Protein AF-A0A1V5TDX6-F1 (afdb_monomer)

pLDDT: mean 86.53, std 12.85, range [50.66, 96.75]

Radius of gyration: 14.36 Å; Cα contacts (8 Å, |Δi|>4): 123; chains: 1; bounding box: 36×29×37 Å

Structure (mmCIF, N/CA/C/O backbone):
data_AF-A0A1V5TDX6-F1
#
_entry.id   AF-A0A1V5TDX6-F1
#
loop_
_atom_site.group_PDB
_atom_site.id
_atom_site.type_symbol
_atom_site.label_atom_id
_atom_site.label_alt_id
_atom_site.label_comp_id
_atom_site.label_asym_id
_atom_site.label_entity_id
_atom_site.label_seq_id
_atom_site.pdbx_PDB_ins_code
_atom_site.Cartn_x
_atom_site.Cartn_y
_atom_site.Cartn_z
_atom_site.occupancy
_atom_site.B_iso_or_equiv
_atom_site.auth_seq_id
_atom_site.auth_comp_id
_atom_site.auth_asym_id
_atom_site.auth_atom_id
_atom_site.pdbx_PDB_model_num
ATOM 1 N N . MET A 1 1 ? -9.443 4.470 -2.949 1.00 51.62 1 MET A N 1
ATOM 2 C CA . MET A 1 1 ? -9.662 4.114 -1.530 1.00 51.62 1 MET A CA 1
ATOM 3 C C . MET A 1 1 ? -10.777 3.088 -1.496 1.00 51.62 1 MET A C 1
ATOM 5 O O . MET A 1 1 ? -11.856 3.402 -1.978 1.00 51.62 1 MET A O 1
ATOM 9 N N . ILE A 1 2 ? -10.508 1.864 -1.039 1.00 51.69 2 ILE A N 1
ATOM 10 C CA . ILE A 1 2 ? -11.527 0.805 -0.970 1.00 51.69 2 ILE A CA 1
ATOM 11 C C . ILE A 1 2 ? -12.079 0.805 0.459 1.00 51.69 2 ILE A C 1
ATOM 13 O O . ILE A 1 2 ? -11.325 0.620 1.416 1.00 51.69 2 ILE A O 1
ATOM 17 N N . SER A 1 3 ? -13.376 1.086 0.600 1.00 50.66 3 SER A N 1
ATOM 18 C CA . SER A 1 3 ? -14.086 1.087 1.883 1.00 50.66 3 SER A CA 1
ATOM 19 C C . SER A 1 3 ? -14.869 -0.215 2.024 1.00 50.66 3 SER A C 1
ATOM 21 O O . SER A 1 3 ? -15.585 -0.608 1.102 1.00 50.66 3 SER A O 1
ATOM 23 N N . VAL A 1 4 ? -14.718 -0.887 3.164 1.00 55.16 4 VAL A N 1
ATOM 24 C CA . VAL A 1 4 ? -15.421 -2.137 3.481 1.00 55.16 4 VAL A CA 1
ATOM 25 C C . VAL A 1 4 ? -16.492 -1.841 4.528 1.00 55.16 4 VAL A C 1
ATOM 27 O O . VAL A 1 4 ? -16.319 -0.968 5.376 1.00 55.16 4 VAL A O 1
ATOM 30 N N . LYS A 1 5 ? -17.630 -2.540 4.436 1.00 54.50 5 LYS A N 1
ATOM 31 C CA . LYS A 1 5 ? -18.825 -2.305 5.266 1.00 54.50 5 LYS A CA 1
ATOM 32 C C . LYS A 1 5 ? -18.597 -2.528 6.767 1.00 54.50 5 LYS A C 1
ATOM 34 O O . LYS A 1 5 ? -19.291 -1.899 7.564 1.00 54.50 5 LYS A O 1
ATOM 39 N N . ASP A 1 6 ? -17.633 -3.364 7.142 1.00 61.41 6 ASP A N 1
ATOM 40 C CA . ASP A 1 6 ? -17.363 -3.703 8.538 1.00 61.41 6 ASP A CA 1
ATOM 41 C C . ASP A 1 6 ? -16.381 -2.705 9.152 1.00 61.41 6 ASP A C 1
ATOM 43 O O . ASP A 1 6 ? -15.157 -2.790 9.002 1.00 61.41 6 ASP A O 1
ATOM 47 N N . LYS A 1 7 ? -16.953 -1.715 9.837 1.00 64.75 7 LYS A N 1
ATOM 48 C CA . LYS A 1 7 ? -16.195 -0.793 10.678 1.00 64.75 7 LYS A CA 1
ATOM 49 C C . LYS A 1 7 ? -15.748 -1.540 11.928 1.00 64.75 7 LYS A C 1
ATOM 51 O O . LYS A 1 7 ? -16.576 -2.130 12.614 1.00 64.75 7 LYS A O 1
ATOM 56 N N . LEU A 1 8 ? -14.456 -1.472 12.233 1.00 71.56 8 LEU A N 1
ATOM 57 C CA . LEU A 1 8 ? -13.911 -1.896 13.519 1.00 71.56 8 LEU A CA 1
ATOM 58 C C . LEU A 1 8 ? -13.990 -0.695 14.476 1.00 71.56 8 LEU A C 1
ATOM 60 O O . LEU A 1 8 ? -13.172 0.221 14.334 1.00 71.56 8 LEU A O 1
ATOM 64 N N . PRO A 1 9 ? -14.988 -0.627 15.381 1.00 67.00 9 PRO A N 1
ATOM 65 C CA . PRO A 1 9 ? -15.064 0.460 16.350 1.00 67.00 9 PRO A CA 1
ATOM 66 C C . PRO A 1 9 ? -13.778 0.490 17.186 1.00 67.00 9 PRO A C 1
ATOM 68 O O . PRO A 1 9 ? -13.217 -0.554 17.510 1.00 67.00 9 PRO A O 1
ATOM 71 N N . ASP A 1 10 ? -13.285 1.698 17.456 1.00 77.69 10 ASP A N 1
ATOM 72 C CA . ASP A 1 10 ? -12.069 1.990 18.235 1.00 77.69 10 ASP A CA 1
ATOM 73 C C . ASP A 1 10 ? -10.726 1.565 17.610 1.00 77.69 10 ASP A C 1
ATOM 75 O O . ASP A 1 10 ? -9.665 1.806 18.190 1.00 77.69 10 ASP A O 1
ATOM 79 N N . TYR A 1 11 ? -10.726 1.005 16.395 1.00 83.94 11 TYR A N 1
ATOM 80 C CA . TYR A 1 11 ? -9.488 0.735 15.667 1.00 83.94 11 TYR A CA 1
ATOM 81 C C . TYR A 1 11 ? -8.993 1.963 14.889 1.00 83.94 11 TYR A C 1
ATOM 83 O O . TYR A 1 11 ? -9.694 2.516 14.037 1.00 83.94 11 TYR A O 1
ATOM 91 N N . HIS A 1 12 ? -7.725 2.320 15.101 1.00 82.81 12 HIS A N 1
ATOM 92 C CA . HIS A 1 12 ? -7.015 3.339 14.334 1.00 82.81 12 HIS A CA 1
ATOM 93 C C . HIS A 1 12 ? -5.770 2.742 13.677 1.00 82.81 12 HIS A C 1
ATOM 9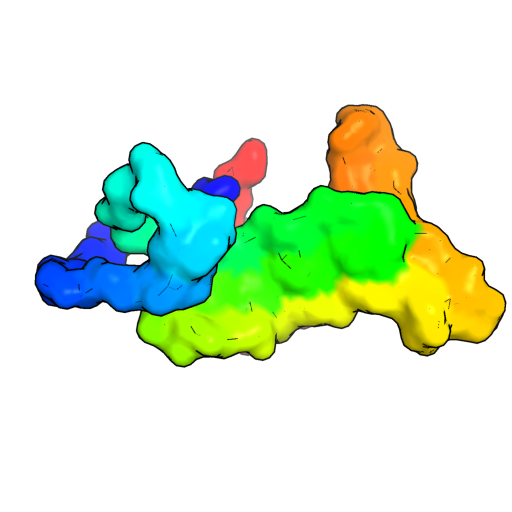5 O O . HIS A 1 12 ? -4.891 2.211 14.357 1.00 82.81 12 HIS A O 1
ATOM 101 N N . SER A 1 13 ? -5.677 2.845 12.349 1.00 89.12 13 SER A N 1
ATOM 102 C CA . SER A 1 13 ? -4.488 2.390 11.630 1.00 89.12 13 SER A CA 1
ATOM 103 C C . SER A 1 13 ? -3.315 3.332 11.892 1.00 89.12 13 SER A C 1
ATOM 105 O O . SER A 1 13 ? -3.376 4.520 11.572 1.00 89.12 13 SER A O 1
ATOM 107 N N . LYS A 1 14 ? -2.217 2.781 12.419 1.00 92.19 14 LYS A N 1
ATOM 108 C CA . LYS A 1 14 ? -0.958 3.512 12.596 1.00 92.19 14 LYS A CA 1
ATOM 109 C C . LYS A 1 14 ? -0.418 3.999 11.249 1.00 92.19 14 LYS A C 1
ATOM 111 O O . LYS A 1 14 ? -0.085 5.173 11.123 1.00 92.19 14 LYS A O 1
ATOM 116 N N . LEU A 1 15 ? -0.403 3.120 10.240 1.00 93.56 15 LEU A N 1
ATOM 117 C CA . LEU A 1 15 ? 0.073 3.464 8.896 1.00 93.56 15 LEU A CA 1
ATOM 118 C C . LEU A 1 15 ? -0.746 4.593 8.268 1.00 93.56 15 LEU A C 1
ATOM 120 O O . LEU A 1 15 ? -0.177 5.454 7.600 1.00 93.56 15 LEU A O 1
ATOM 124 N N . PHE A 1 16 ? -2.066 4.613 8.479 1.00 93.69 16 PHE A N 1
ATOM 125 C CA . PHE A 1 16 ? -2.900 5.705 7.981 1.00 93.69 16 PHE A CA 1
ATOM 126 C C . PHE A 1 16 ? -2.516 7.039 8.625 1.00 93.69 16 PHE A C 1
ATOM 128 O O . PHE A 1 16 ? -2.305 8.012 7.905 1.00 93.69 16 PHE A O 1
ATOM 135 N N . SER A 1 17 ? -2.386 7.079 9.955 1.00 93.25 17 SER A N 1
ATOM 136 C CA . SER A 1 17 ? -2.023 8.298 10.691 1.00 93.25 17 SER A CA 1
ATOM 137 C C . SER A 1 17 ? -0.639 8.828 10.310 1.00 93.25 17 SER A C 1
ATOM 139 O O . SER A 1 17 ? -0.439 10.036 10.263 1.00 93.25 17 SER A O 1
ATOM 141 N N . GLU A 1 18 ? 0.309 7.942 9.998 1.00 94.00 18 GLU A N 1
ATOM 142 C CA . GLU A 1 18 ? 1.643 8.327 9.518 1.00 94.00 18 GLU A CA 1
ATOM 143 C C . GLU A 1 18 ? 1.603 8.961 8.119 1.00 94.00 18 GLU A C 1
ATOM 145 O O . GLU A 1 18 ? 2.317 9.927 7.862 1.00 94.00 18 GLU A O 1
ATOM 150 N N . HIS A 1 19 ? 0.760 8.446 7.217 1.00 92.88 19 HIS A N 1
ATOM 151 C CA . HIS A 1 19 ? 0.652 8.963 5.847 1.00 92.88 19 HIS A CA 1
ATOM 152 C C . HIS A 1 19 ? -0.267 10.187 5.731 1.00 92.88 19 HIS A C 1
ATOM 154 O O . HIS A 1 19 ? -0.086 11.005 4.829 1.00 92.88 19 HIS A O 1
ATOM 160 N N . PHE A 1 20 ? -1.261 10.317 6.614 1.00 93.06 20 PHE A N 1
ATOM 161 C CA . PHE A 1 20 ? -2.251 11.395 6.591 1.00 93.06 20 PHE A CA 1
ATOM 162 C C . PHE A 1 20 ? -2.535 11.935 8.003 1.00 93.06 20 PHE A C 1
ATOM 164 O O . PHE A 1 20 ? -3.648 11.760 8.505 1.00 93.06 20 PHE A O 1
ATOM 171 N N . PRO A 1 21 ? -1.574 12.629 8.639 1.00 93.25 21 PRO A N 1
ATOM 172 C CA . PRO A 1 21 ? -1.720 13.108 10.018 1.00 93.25 21 PRO A CA 1
ATOM 173 C C . PRO A 1 21 ? -2.917 14.053 10.206 1.00 93.25 21 PRO A C 1
ATOM 175 O O . PRO A 1 21 ? -3.562 14.043 11.249 1.00 93.25 21 PRO A O 1
ATOM 178 N N . GLU A 1 22 ? -3.270 14.805 9.162 1.00 94.31 22 GLU A N 1
ATOM 179 C CA . GLU A 1 22 ? -4.367 15.779 9.182 1.00 94.31 22 GLU A CA 1
ATOM 180 C C . GLU A 1 22 ? -5.739 15.180 8.821 1.00 94.31 22 GLU A C 1
ATOM 182 O O . GLU A 1 22 ? -6.752 15.884 8.822 1.00 94.31 22 GLU A O 1
ATOM 187 N N . ARG A 1 23 ? -5.816 13.888 8.463 1.00 92.25 23 ARG A N 1
ATOM 188 C CA . ARG A 1 23 ? -7.081 13.239 8.081 1.00 92.25 23 ARG A CA 1
ATOM 189 C C . ARG A 1 23 ? -7.590 12.340 9.195 1.00 92.25 23 ARG A C 1
ATOM 191 O O . ARG A 1 23 ? -6.876 11.503 9.735 1.00 92.25 23 ARG A O 1
ATOM 198 N N . LYS A 1 24 ? -8.894 12.423 9.460 1.00 88.69 24 LYS A N 1
ATOM 199 C CA . LYS A 1 24 ? -9.576 11.447 10.309 1.00 88.69 24 LYS A CA 1
ATOM 200 C C . LYS A 1 24 ? -9.715 10.123 9.558 1.00 88.69 24 LYS A C 1
ATOM 202 O O . LYS A 1 24 ? -10.346 10.088 8.505 1.00 88.69 24 LYS A O 1
ATOM 207 N N . TYR A 1 25 ? -9.167 9.056 10.130 1.00 88.69 25 TYR A N 1
ATOM 208 C CA . TYR A 1 25 ? -9.339 7.691 9.635 1.00 88.69 25 TYR A CA 1
ATOM 209 C C . TYR A 1 25 ? -10.821 7.286 9.653 1.00 88.69 25 TYR A C 1
ATOM 211 O O . TYR A 1 25 ? -11.511 7.478 10.658 1.00 88.69 25 TYR A O 1
ATOM 219 N N . GLN A 1 26 ? -11.313 6.745 8.541 1.00 89.00 26 GLN A N 1
ATOM 220 C CA . GLN A 1 26 ? -12.710 6.360 8.317 1.00 89.00 26 GLN A CA 1
ATOM 221 C C . GLN A 1 26 ? -12.877 4.845 8.134 1.00 89.00 26 GLN A C 1
ATOM 223 O O . GLN A 1 26 ? -13.831 4.401 7.492 1.00 89.00 26 GLN A O 1
ATOM 228 N N . SER A 1 27 ? -11.968 4.053 8.713 1.00 87.31 27 SER A N 1
ATOM 229 C CA . SER A 1 27 ? -11.927 2.595 8.543 1.00 87.31 27 SER A CA 1
ATOM 230 C C . SER A 1 27 ? -11.647 2.178 7.093 1.00 87.31 27 SER A C 1
ATOM 232 O O . SER A 1 27 ? -12.165 1.177 6.603 1.00 87.31 27 SER A O 1
ATOM 234 N N . GLU A 1 28 ? -10.826 2.950 6.377 1.00 89.44 28 GLU A N 1
ATOM 235 C CA . GLU A 1 28 ? -10.259 2.519 5.106 1.00 89.44 28 GLU A CA 1
ATOM 236 C C . GLU A 1 28 ? -9.478 1.224 5.305 1.00 89.44 28 GLU A C 1
ATOM 238 O O . GLU A 1 28 ? -8.545 1.177 6.098 1.00 89.44 28 GLU A O 1
ATOM 243 N N . LYS A 1 29 ? -9.807 0.172 4.557 1.00 90.12 29 LYS A N 1
ATOM 244 C CA . LYS 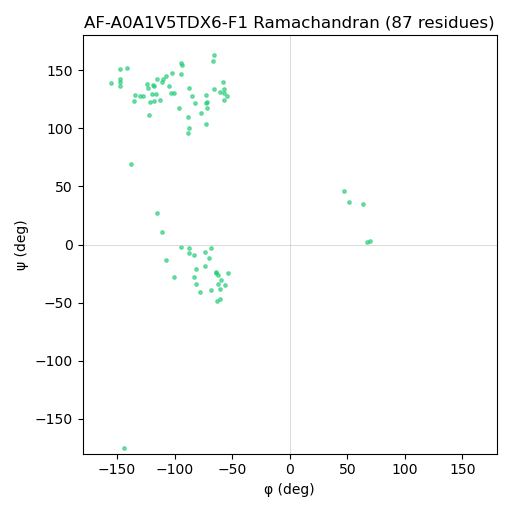A 1 29 ? -9.083 -1.089 4.716 1.00 90.12 29 LYS A CA 1
ATOM 245 C C . LYS A 1 29 ? -7.756 -1.107 3.966 1.00 90.12 29 LYS A C 1
ATOM 247 O O . LYS A 1 29 ? -6.787 -1.693 4.439 1.00 90.12 29 LYS A O 1
ATOM 252 N N . TYR A 1 30 ? -7.702 -0.449 2.811 1.00 91.94 30 TYR A N 1
ATOM 253 C CA . TYR A 1 30 ? -6.528 -0.459 1.945 1.00 91.94 30 TYR A CA 1
ATOM 254 C C . TYR A 1 30 ? -6.021 0.946 1.646 1.00 91.94 30 TYR A C 1
ATOM 256 O O . TYR A 1 30 ? -6.800 1.850 1.325 1.00 91.94 30 TYR A O 1
ATOM 264 N N . LEU A 1 31 ? -4.698 1.090 1.671 1.00 93.50 31 LEU A N 1
ATOM 265 C CA . LEU A 1 31 ? -3.977 2.279 1.227 1.00 93.50 31 LEU A CA 1
ATOM 266 C C . LEU A 1 31 ? -3.092 1.925 0.038 1.00 93.50 31 LEU A C 1
ATOM 268 O O . LEU A 1 31 ? -2.305 0.987 0.120 1.00 93.50 31 LEU A O 1
ATOM 272 N N . ILE A 1 32 ? -3.201 2.709 -1.033 1.00 93.88 32 ILE A N 1
ATOM 273 C CA . ILE A 1 32 ? -2.282 2.671 -2.169 1.00 93.88 32 ILE A CA 1
ATOM 274 C C . ILE A 1 32 ? -1.513 3.990 -2.192 1.00 93.88 32 ILE A C 1
ATOM 276 O O . ILE A 1 32 ? -2.131 5.055 -2.242 1.00 93.88 32 ILE A O 1
ATOM 280 N N . THR A 1 33 ? -0.186 3.918 -2.176 1.00 94.56 33 THR A N 1
ATOM 281 C CA . THR A 1 33 ? 0.704 5.046 -2.475 1.00 94.56 33 THR A CA 1
ATOM 282 C C . THR A 1 33 ? 1.404 4.778 -3.801 1.00 94.56 33 THR A C 1
ATOM 284 O O . THR A 1 33 ? 1.758 3.638 -4.100 1.00 94.56 33 THR A O 1
ATOM 287 N N . ALA A 1 34 ? 1.557 5.808 -4.634 1.00 94.69 34 ALA A N 1
ATOM 288 C CA . ALA A 1 34 ? 2.127 5.658 -5.968 1.00 94.69 34 ALA A CA 1
ATOM 289 C C . ALA A 1 34 ? 2.919 6.901 -6.387 1.00 94.69 34 ALA A C 1
ATOM 291 O O . ALA A 1 34 ? 2.466 8.032 -6.212 1.00 94.69 34 ALA A O 1
ATOM 292 N N . ASN A 1 35 ? 4.089 6.671 -6.974 1.00 95.12 35 ASN A N 1
ATOM 293 C CA . ASN A 1 35 ? 4.885 7.652 -7.703 1.00 95.12 35 ASN A CA 1
ATOM 294 C C . ASN A 1 35 ? 5.568 6.960 -8.900 1.00 95.12 35 ASN A C 1
ATOM 296 O O . ASN A 1 35 ? 5.321 5.788 -9.176 1.00 95.12 35 ASN A O 1
ATOM 300 N N . SER A 1 36 ? 6.429 7.669 -9.630 1.00 95.31 36 SER A N 1
ATOM 301 C CA . SER A 1 36 ? 7.106 7.110 -10.809 1.00 95.31 36 SER A CA 1
ATOM 302 C C . SER A 1 36 ? 8.052 5.943 -10.501 1.00 95.31 36 SER A C 1
ATOM 304 O O . SER A 1 36 ? 8.316 5.133 -11.387 1.00 95.31 36 SER A O 1
ATOM 306 N N . ASN A 1 37 ? 8.563 5.841 -9.275 1.00 96.75 37 ASN A N 1
ATOM 307 C CA . ASN A 1 37 ? 9.539 4.834 -8.866 1.00 96.75 37 ASN A CA 1
ATOM 308 C C . ASN A 1 37 ? 8.915 3.659 -8.107 1.00 96.75 37 ASN A C 1
ATOM 310 O O . ASN A 1 37 ? 9.468 2.561 -8.144 1.00 96.75 37 ASN A O 1
ATOM 314 N N . GLU A 1 38 ? 7.802 3.865 -7.403 1.00 96.50 38 GLU A N 1
ATOM 315 C CA . GLU A 1 38 ? 7.189 2.819 -6.589 1.00 96.50 38 GLU A CA 1
ATOM 316 C C . GLU A 1 38 ? 5.665 2.908 -6.503 1.00 96.50 38 GLU A C 1
ATOM 318 O O . GLU A 1 38 ? 5.067 3.984 -6.545 1.00 96.50 38 GLU A O 1
ATOM 323 N N . VAL A 1 39 ? 5.056 1.736 -6.318 1.00 96.69 39 VAL A N 1
ATOM 324 C CA . VAL A 1 39 ? 3.660 1.579 -5.899 1.00 96.69 39 VAL A CA 1
ATOM 325 C C . VAL A 1 39 ? 3.647 0.660 -4.687 1.00 96.69 39 VAL A C 1
ATOM 327 O O . VAL A 1 39 ? 4.214 -0.431 -4.747 1.00 96.69 39 VAL A O 1
ATOM 330 N N . SER A 1 40 ? 3.008 1.084 -3.598 1.00 96.06 40 SER A N 1
ATOM 331 C CA . SER A 1 40 ? 2.854 0.287 -2.377 1.00 96.06 40 SER A CA 1
ATOM 332 C C . SER A 1 40 ? 1.378 0.138 -2.022 1.00 96.06 40 SER A C 1
ATOM 334 O O . SER A 1 40 ? 0.630 1.112 -2.044 1.00 96.06 40 SER A O 1
ATOM 336 N N . LEU A 1 41 ? 0.968 -1.082 -1.683 1.00 95.44 41 LEU A N 1
ATOM 337 C CA . LEU A 1 41 ? -0.371 -1.435 -1.225 1.00 95.44 41 LEU A CA 1
ATOM 338 C C . LEU A 1 41 ? -0.289 -1.983 0.201 1.00 95.44 41 LEU A C 1
ATOM 340 O O . LEU A 1 41 ? 0.387 -2.983 0.451 1.00 95.44 41 LEU A O 1
ATOM 344 N N . TYR A 1 42 ? -1.027 -1.364 1.114 1.00 95.19 42 TYR A N 1
ATOM 345 C CA . TYR A 1 42 ? -1.091 -1.744 2.522 1.00 95.19 42 TYR A CA 1
ATOM 346 C C . TYR A 1 42 ? -2.490 -2.224 2.901 1.00 95.19 42 TYR A C 1
ATOM 348 O O . TYR A 1 42 ? -3.480 -1.628 2.475 1.00 95.19 42 TYR A O 1
ATOM 356 N N . ASN A 1 43 ? -2.562 -3.241 3.761 1.00 93.19 43 ASN A N 1
ATOM 357 C CA . ASN A 1 43 ? -3.743 -3.541 4.564 1.00 93.19 43 ASN A CA 1
ATOM 358 C C . ASN A 1 43 ? -3.637 -2.735 5.866 1.00 93.19 43 ASN A C 1
ATOM 360 O O . ASN A 1 43 ? -2.778 -2.993 6.712 1.00 93.19 43 ASN A O 1
ATOM 364 N N . LEU A 1 44 ? -4.491 -1.726 6.001 1.00 93.12 44 LEU A N 1
ATOM 365 C CA . LEU A 1 44 ? -4.496 -0.793 7.120 1.00 93.12 44 LEU A CA 1
ATOM 366 C C . LEU A 1 44 ? -5.045 -1.411 8.404 1.00 93.12 44 LEU A C 1
ATOM 368 O O . LEU A 1 44 ? -4.744 -0.881 9.463 1.00 93.12 44 LEU A O 1
ATOM 372 N N . TYR A 1 45 ? -5.790 -2.521 8.341 1.00 90.69 45 TYR A N 1
ATOM 373 C CA . TYR A 1 45 ? -6.278 -3.225 9.533 1.00 90.69 45 TYR A CA 1
ATOM 374 C C . TYR A 1 45 ? -5.167 -4.061 10.174 1.00 90.69 45 TYR A C 1
ATOM 376 O O . TYR A 1 45 ? -4.996 -4.050 11.394 1.00 90.69 45 TYR A O 1
ATOM 384 N N . SER A 1 46 ? -4.354 -4.734 9.358 1.00 90.12 46 SER A N 1
ATOM 385 C CA . SER A 1 46 ? -3.192 -5.485 9.846 1.00 90.12 46 SER A CA 1
ATOM 386 C C . SER A 1 46 ? -1.918 -4.637 9.956 1.00 90.12 46 SER A C 1
ATOM 388 O O . SER A 1 46 ? -0.911 -5.127 10.451 1.00 90.12 46 SER A O 1
ATOM 390 N N . ASN A 1 47 ? -1.938 -3.392 9.469 1.00 90.69 47 ASN A N 1
ATOM 391 C CA . ASN A 1 47 ? -0.765 -2.531 9.274 1.00 90.69 47 ASN A CA 1
ATOM 392 C C . ASN A 1 47 ? 0.377 -3.203 8.481 1.00 90.69 47 ASN A C 1
ATOM 394 O O . ASN A 1 47 ? 1.551 -2.961 8.754 1.00 90.69 47 ASN A O 1
ATOM 398 N N . ASN A 1 48 ? 0.040 -4.032 7.486 1.00 93.69 48 ASN A N 1
ATOM 399 C CA . ASN A 1 48 ? 1.031 -4.755 6.683 1.00 93.69 48 ASN A CA 1
ATOM 400 C C . ASN A 1 48 ? 1.096 -4.219 5.254 1.00 93.69 48 ASN A C 1
ATOM 402 O O . ASN A 1 48 ? 0.070 -3.924 4.642 1.00 93.69 48 ASN A O 1
ATOM 406 N N . LEU A 1 49 ? 2.306 -4.169 4.698 1.00 94.62 49 LEU A N 1
ATOM 407 C CA . LEU A 1 49 ? 2.524 -4.055 3.258 1.00 94.62 49 LEU A CA 1
ATOM 408 C C . LEU A 1 49 ? 2.157 -5.395 2.609 1.00 94.62 49 LEU A C 1
ATOM 410 O O . LEU A 1 49 ? 2.781 -6.411 2.903 1.00 94.62 49 LEU A O 1
ATOM 414 N N . ILE A 1 50 ? 1.156 -5.393 1.733 1.00 94.81 50 ILE A N 1
ATOM 415 C CA . ILE A 1 50 ? 0.673 -6.601 1.046 1.00 94.81 50 ILE A CA 1
ATOM 416 C C . ILE A 1 50 ? 1.062 -6.627 -0.435 1.00 94.81 50 ILE A C 1
ATOM 418 O O . ILE A 1 50 ? 0.990 -7.673 -1.066 1.00 94.81 50 ILE A O 1
ATOM 422 N N . GLY A 1 51 ? 1.523 -5.506 -0.994 1.00 94.00 51 GLY A N 1
ATOM 423 C CA . GLY A 1 51 ? 2.006 -5.432 -2.370 1.00 94.00 51 GLY A CA 1
ATOM 424 C C . GLY A 1 51 ? 2.985 -4.297 -2.581 1.00 94.00 51 GLY A C 1
ATOM 425 O O . GLY A 1 51 ? 2.760 -3.201 -2.076 1.00 94.00 51 GLY A O 1
ATOM 426 N N . LYS A 1 52 ? 4.054 -4.538 -3.344 1.00 95.62 52 LYS A N 1
ATOM 427 C CA . LYS A 1 52 ? 5.012 -3.488 -3.687 1.00 95.62 52 LYS A CA 1
ATOM 428 C C . LYS A 1 52 ? 5.628 -3.691 -5.064 1.00 95.62 52 LYS A C 1
ATOM 430 O O . LYS A 1 52 ? 6.009 -4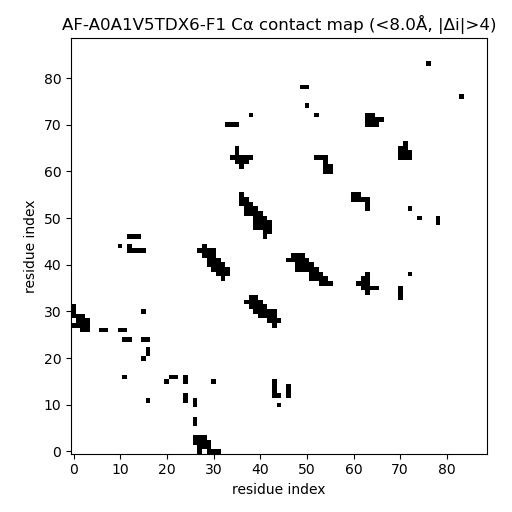.802 -5.422 1.00 95.62 52 LYS A O 1
ATOM 435 N N . TYR A 1 53 ? 5.778 -2.593 -5.787 1.00 95.94 53 TYR A N 1
ATOM 436 C CA . TYR A 1 53 ? 6.655 -2.471 -6.941 1.00 95.94 53 TYR A CA 1
ATOM 437 C C . TYR A 1 53 ? 7.717 -1.412 -6.655 1.00 95.94 53 TYR A C 1
ATOM 439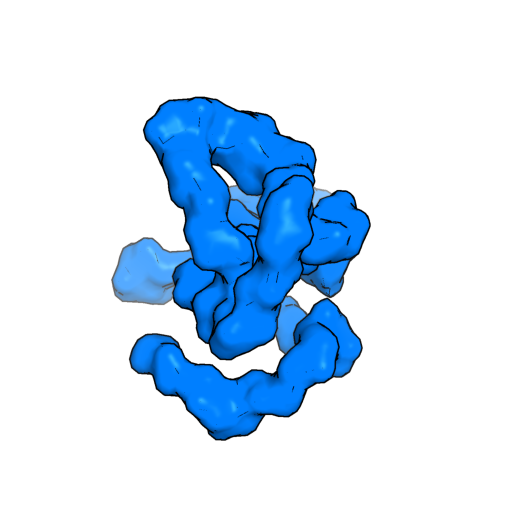 O O . TYR A 1 53 ? 7.385 -0.344 -6.143 1.00 95.94 53 TYR A O 1
ATOM 447 N N . VAL A 1 54 ? 8.974 -1.695 -7.004 1.00 96.44 54 VAL A N 1
ATOM 448 C CA . VAL A 1 54 ? 10.088 -0.741 -6.914 1.00 96.44 54 VAL A CA 1
ATOM 449 C C . VAL A 1 54 ? 10.905 -0.810 -8.195 1.00 96.44 54 VAL A C 1
ATOM 451 O O . VAL A 1 54 ? 11.418 -1.872 -8.546 1.00 96.44 54 VAL A O 1
ATOM 454 N N . ALA A 1 55 ? 11.062 0.331 -8.862 1.00 96.00 55 ALA A N 1
ATOM 455 C CA . ALA A 1 55 ? 11.764 0.455 -10.135 1.00 96.00 55 ALA A CA 1
ATOM 456 C C . ALA A 1 55 ? 13.208 -0.069 -10.088 1.00 96.00 55 ALA A C 1
ATOM 458 O O . ALA A 1 55 ? 13.688 -0.652 -11.056 1.00 96.00 55 ALA A O 1
ATOM 459 N N . SER A 1 56 ? 13.901 0.096 -8.957 1.00 96.12 56 SER A N 1
ATOM 460 C CA . SER A 1 56 ? 15.287 -0.358 -8.777 1.00 96.12 56 SER A CA 1
ATOM 461 C C . SER A 1 56 ? 15.449 -1.880 -8.710 1.00 96.12 56 SER A C 1
ATOM 463 O O . SER A 1 56 ? 16.575 -2.362 -8.791 1.00 96.12 56 SER A O 1
ATOM 465 N N . PHE A 1 57 ? 14.356 -2.641 -8.577 1.00 94.31 57 PHE A N 1
ATOM 466 C CA . PHE A 1 57 ? 14.385 -4.106 -8.558 1.00 94.31 57 PHE A CA 1
ATOM 467 C C . PHE A 1 57 ? 14.143 -4.751 -9.928 1.00 94.31 57 PHE A C 1
ATOM 469 O O . PHE A 1 57 ? 14.208 -5.975 -10.034 1.00 94.31 57 PHE A O 1
ATOM 476 N N . SER A 1 58 ? 13.890 -3.975 -10.986 1.00 92.00 58 SER A N 1
ATOM 477 C CA . SER A 1 58 ? 13.872 -4.505 -12.352 1.00 92.00 58 SER A CA 1
ATOM 478 C C . SER A 1 58 ? 15.236 -4.356 -13.029 1.00 92.00 58 SER A C 1
ATOM 480 O O . SER A 1 58 ? 16.014 -3.461 -12.702 1.00 92.00 58 SER A O 1
ATOM 482 N N . ILE A 1 59 ? 15.522 -5.223 -14.005 1.00 90.81 59 ILE A N 1
ATOM 483 C CA . ILE A 1 59 ? 16.748 -5.168 -14.811 1.00 90.81 59 ILE A CA 1
ATOM 484 C C . ILE A 1 59 ? 16.355 -5.057 -16.295 1.00 90.81 59 ILE A C 1
ATOM 486 O O . ILE A 1 59 ? 15.810 -6.019 -16.8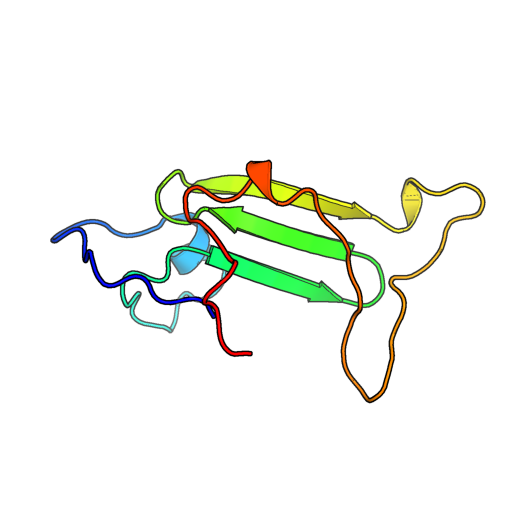39 1.00 90.81 59 ILE A O 1
ATOM 490 N N . PRO A 1 60 ? 16.614 -3.911 -16.957 1.00 93.19 60 PRO A N 1
ATOM 491 C CA . PRO A 1 60 ? 17.099 -2.655 -16.369 1.00 93.19 60 PRO A CA 1
ATOM 492 C C . PRO A 1 60 ? 16.066 -2.017 -15.412 1.00 93.19 60 PRO A C 1
ATOM 494 O O . PRO A 1 60 ? 14.880 -2.372 -15.474 1.00 93.19 60 PRO A O 1
ATOM 497 N N . PRO A 1 61 ? 16.476 -1.068 -14.543 1.00 95.19 61 PRO A N 1
ATOM 498 C CA . PRO A 1 61 ? 15.538 -0.313 -13.719 1.00 95.19 61 PRO A CA 1
ATOM 499 C C . PRO A 1 61 ? 14.471 0.357 -14.583 1.00 95.19 61 PRO A C 1
ATOM 501 O O . PRO A 1 61 ? 14.786 1.038 -15.561 1.00 95.19 61 PRO A O 1
ATOM 504 N N . LYS A 1 62 ? 13.204 0.133 -14.245 1.00 95.75 62 LYS A N 1
ATOM 505 C CA . LYS A 1 62 ? 12.052 0.541 -15.045 1.00 95.75 62 LYS A CA 1
ATOM 506 C C . LYS A 1 62 ? 11.074 1.280 -14.148 1.00 95.75 62 LYS A C 1
ATOM 508 O O . LYS A 1 62 ? 10.708 0.787 -13.092 1.00 95.75 62 LYS A O 1
ATOM 513 N N . LEU A 1 63 ? 10.668 2.472 -14.568 1.00 96.19 63 LEU A N 1
ATOM 514 C CA . LEU A 1 63 ? 9.653 3.244 -13.858 1.00 96.19 63 LEU A CA 1
ATOM 515 C C . LEU A 1 63 ? 8.293 2.544 -13.928 1.00 96.19 63 LEU A C 1
ATOM 517 O O . LEU A 1 63 ? 8.019 1.764 -14.845 1.00 96.19 63 LEU A O 1
ATOM 521 N N . VAL A 1 64 ? 7.428 2.874 -12.973 1.00 95.00 64 VAL A N 1
ATOM 522 C CA . VAL A 1 64 ? 6.031 2.441 -12.974 1.00 95.00 64 VAL A CA 1
ATOM 523 C C . VAL A 1 64 ? 5.372 2.917 -14.270 1.00 95.00 64 VAL A C 1
ATOM 525 O O . VAL A 1 64 ? 5.484 4.090 -14.636 1.00 95.00 64 VAL A O 1
ATOM 528 N N . THR A 1 65 ? 4.683 2.013 -14.970 1.00 94.81 65 THR A N 1
ATOM 529 C CA . THR A 1 65 ? 3.919 2.364 -16.173 1.00 94.81 65 THR A CA 1
ATOM 530 C C . THR A 1 65 ? 2.899 3.452 -15.831 1.00 94.81 65 THR A C 1
ATOM 532 O O . THR A 1 65 ? 2.183 3.341 -14.837 1.00 94.81 65 THR A O 1
ATOM 535 N N . ARG A 1 66 ? 2.811 4.498 -16.660 1.00 93.62 66 ARG A N 1
ATOM 536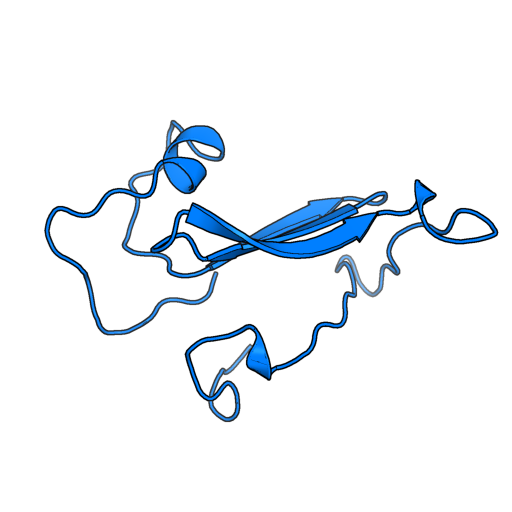 C CA . ARG A 1 66 ? 1.824 5.577 -16.517 1.00 93.62 66 ARG A CA 1
ATOM 537 C C . ARG A 1 66 ? 0.942 5.647 -17.764 1.00 93.62 66 ARG A C 1
ATOM 539 O O . ARG A 1 66 ? 1.471 5.709 -18.870 1.00 93.62 66 ARG A O 1
ATOM 546 N N . GLN A 1 67 ? -0.377 5.658 -17.585 1.00 93.25 67 GLN A N 1
ATOM 547 C CA . GLN A 1 67 ? -1.373 5.802 -18.653 1.00 93.25 67 GLN A CA 1
ATOM 548 C C . GLN A 1 67 ? -2.449 6.807 -18.233 1.00 93.25 67 GLN A C 1
ATOM 550 O O . GLN A 1 67 ? -3.025 6.661 -17.160 1.00 93.25 67 GLN A O 1
ATOM 555 N N . ASN A 1 68 ? -2.740 7.810 -19.070 1.00 89.75 68 ASN A N 1
ATOM 556 C CA . ASN A 1 68 ? -3.803 8.805 -18.834 1.00 89.75 68 ASN A CA 1
ATOM 557 C C . ASN A 1 68 ? -3.788 9.411 -17.414 1.00 89.75 68 ASN A C 1
ATOM 559 O O . ASN A 1 68 ? -4.818 9.469 -16.758 1.00 89.75 68 ASN A O 1
ATOM 563 N N . ASP A 1 69 ? -2.608 9.804 -16.926 1.00 90.31 69 ASP A N 1
ATOM 564 C CA . ASP A 1 69 ? -2.368 10.319 -15.564 1.00 90.31 69 ASP A CA 1
ATOM 565 C C . ASP A 1 69 ? -2.492 9.328 -14.398 1.00 90.31 69 ASP A C 1
ATOM 567 O O . ASP A 1 69 ? -2.229 9.695 -13.253 1.00 90.31 69 ASP A O 1
ATOM 571 N N . TYR 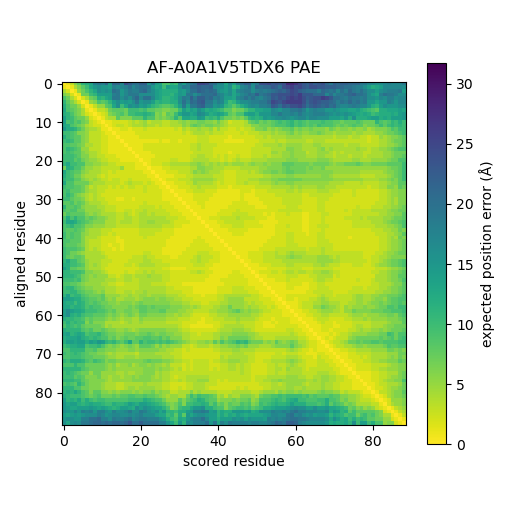A 1 70 ? -2.743 8.053 -14.678 1.00 91.19 70 TYR A N 1
ATOM 572 C CA . TYR A 1 70 ? -2.754 6.985 -13.683 1.00 91.19 70 TYR A CA 1
ATOM 573 C C . TYR A 1 70 ? -1.475 6.152 -13.727 1.00 91.19 70 TYR A C 1
ATOM 575 O O . TYR A 1 70 ? -0.888 5.936 -14.788 1.00 91.19 70 TYR A O 1
ATOM 583 N N . TYR A 1 71 ? -1.060 5.654 -12.563 1.00 93.94 71 TYR A N 1
ATOM 584 C CA . TYR A 1 71 ? -0.024 4.631 -12.449 1.00 93.94 71 TYR A CA 1
ATOM 585 C C . TYR A 1 71 ? -0.648 3.240 -12.554 1.00 93.94 71 TYR A C 1
ATOM 587 O O . TYR A 1 71 ? -1.657 2.958 -11.908 1.00 93.94 71 TYR A O 1
ATOM 595 N N . GLU A 1 72 ? -0.028 2.369 -13.342 1.00 92.44 72 GLU A N 1
ATOM 596 C CA . GLU A 1 72 ? -0.469 0.994 -13.547 1.00 92.44 72 GLU A CA 1
ATOM 597 C C . GLU A 1 72 ? 0.400 0.024 -12.742 1.00 92.44 72 GLU A C 1
ATOM 599 O O . GLU A 1 72 ? 1.632 0.053 -12.801 1.00 92.44 72 GLU A O 1
ATOM 604 N N . PHE A 1 73 ? -0.255 -0.858 -11.992 1.00 90.44 73 PHE A N 1
ATOM 605 C CA . PHE A 1 73 ? 0.380 -1.883 -11.176 1.00 90.44 73 PHE A CA 1
ATOM 606 C C . PHE A 1 73 ? -0.512 -3.125 -11.126 1.00 90.44 73 PHE A C 1
ATOM 608 O O . PHE A 1 73 ? -1.735 -3.021 -11.059 1.00 90.44 73 PHE A O 1
ATOM 615 N N . SER A 1 74 ? 0.108 -4.305 -11.154 1.00 89.88 74 SER A N 1
ATOM 616 C CA . SER A 1 74 ? -0.578 -5.595 -11.075 1.00 89.88 74 SER A CA 1
ATOM 617 C C . SER A 1 74 ? -0.129 -6.358 -9.840 1.00 89.88 74 SER A C 1
ATOM 619 O O . SER A 1 74 ? 1.060 -6.433 -9.535 1.00 89.88 74 SER A O 1
ATOM 621 N N . ILE A 1 75 ? -1.088 -6.970 -9.155 1.00 89.62 75 ILE A N 1
ATOM 622 C CA . ILE A 1 75 ? -0.855 -7.753 -7.949 1.00 89.62 75 ILE A CA 1
ATOM 623 C C . ILE A 1 75 ? -1.753 -8.986 -7.946 1.00 89.62 75 ILE A C 1
ATOM 625 O O . ILE A 1 75 ? -2.831 -8.988 -8.544 1.00 89.62 75 ILE A O 1
ATOM 629 N N . ARG A 1 76 ? -1.308 -10.054 -7.282 1.00 89.69 76 ARG A N 1
ATOM 630 C CA . ARG A 1 76 ? -2.129 -11.251 -7.124 1.00 89.69 76 ARG A CA 1
ATOM 631 C C . ARG A 1 76 ? -3.357 -10.937 -6.263 1.00 89.69 76 ARG A C 1
ATOM 633 O O . ARG A 1 76 ? -3.255 -10.306 -5.215 1.00 89.69 76 ARG A O 1
ATOM 640 N N . LYS A 1 77 ? -4.520 -11.396 -6.727 1.00 86.94 77 LYS A N 1
ATOM 641 C CA . LYS A 1 77 ? -5.821 -11.158 -6.081 1.00 86.94 77 LYS A CA 1
ATOM 642 C C . LYS A 1 77 ? -5.946 -11.780 -4.685 1.00 86.94 77 LYS A C 1
ATOM 644 O O . LYS A 1 77 ? -6.756 -11.319 -3.900 1.00 86.94 77 LYS A O 1
ATOM 649 N N . ASP A 1 78 ? -5.176 -12.827 -4.404 1.00 88.81 78 ASP A N 1
ATOM 650 C CA . ASP A 1 78 ? -5.179 -13.580 -3.144 1.00 88.81 78 ASP A CA 1
ATOM 651 C C . ASP A 1 78 ? -4.522 -12.823 -1.980 1.00 88.81 78 ASP A C 1
ATOM 653 O O . ASP A 1 78 ? -4.572 -13.284 -0.847 1.00 88.81 78 ASP A O 1
ATOM 657 N N . LEU A 1 79 ? -3.916 -11.663 -2.250 1.00 88.44 79 LEU A N 1
ATOM 658 C CA . LEU A 1 79 ? -3.370 -10.769 -1.226 1.00 88.44 79 LEU A CA 1
ATOM 659 C C . LEU A 1 79 ? -4.435 -9.851 -0.606 1.00 88.44 79 LEU A C 1
ATOM 661 O O . LEU A 1 79 ? -4.152 -9.165 0.374 1.00 88.44 79 LEU A O 1
ATOM 665 N N . PHE A 1 80 ? -5.642 -9.829 -1.174 1.00 87.81 80 PHE A N 1
ATOM 666 C CA . PHE A 1 80 ? -6.806 -9.169 -0.592 1.00 87.81 80 PHE A CA 1
ATOM 667 C C . PHE A 1 80 ? -7.616 -10.176 0.218 1.00 87.81 80 PHE A C 1
ATOM 669 O O . PHE A 1 80 ? -7.704 -11.346 -0.156 1.00 87.81 80 PHE A O 1
ATOM 676 N N . ASP A 1 81 ? -8.239 -9.716 1.303 1.00 84.38 81 ASP A N 1
ATOM 677 C CA . ASP A 1 81 ? -9.078 -10.605 2.111 1.00 84.38 81 ASP A CA 1
ATOM 678 C C . ASP A 1 81 ? -10.482 -10.753 1.492 1.00 84.38 81 ASP A C 1
ATOM 680 O O . ASP A 1 81 ? -11.192 -11.709 1.799 1.00 84.38 81 ASP A O 1
ATOM 684 N N . GLU A 1 82 ? -10.916 -9.809 0.645 1.00 81.81 82 GLU A N 1
ATOM 685 C CA . GLU A 1 82 ? -12.211 -9.865 -0.040 1.00 81.81 82 GLU A CA 1
ATOM 686 C C . 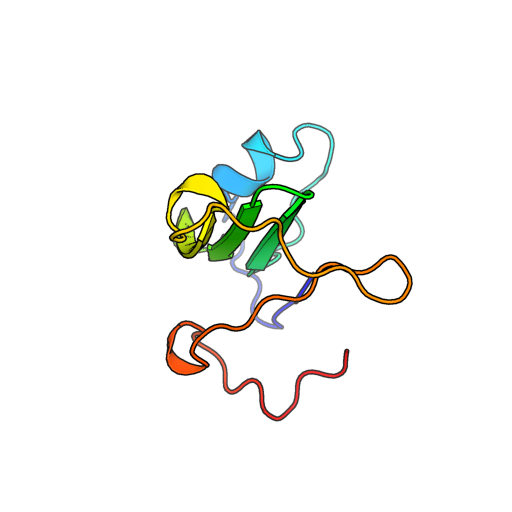GLU A 1 82 ? -12.135 -10.486 -1.435 1.00 81.81 82 GLU A C 1
ATOM 688 O O . GLU A 1 82 ? -11.139 -10.387 -2.154 1.00 81.81 82 GLU A O 1
ATOM 693 N N . ASP A 1 83 ? -13.276 -11.011 -1.887 1.00 79.62 83 ASP A N 1
ATOM 694 C CA . ASP A 1 83 ? -13.480 -11.284 -3.305 1.00 79.62 83 ASP A CA 1
ATOM 695 C C . ASP A 1 83 ? -13.675 -9.962 -4.072 1.00 79.62 83 ASP A C 1
ATOM 697 O O . ASP A 1 83 ? -14.743 -9.342 -4.046 1.00 79.62 83 ASP A O 1
ATOM 701 N N . LEU A 1 84 ? -12.628 -9.535 -4.783 1.00 75.50 84 LEU A N 1
ATOM 702 C CA . LEU A 1 84 ? -12.625 -8.296 -5.562 1.00 75.50 84 LEU A CA 1
ATOM 703 C C . LEU A 1 84 ? -13.541 -8.316 -6.799 1.00 75.50 84 LEU A C 1
ATOM 705 O O . LEU A 1 84 ? -13.663 -7.289 -7.466 1.00 75.50 84 LEU A O 1
ATOM 709 N N . LYS A 1 85 ? -14.215 -9.433 -7.118 1.00 69.88 85 LYS A N 1
ATOM 710 C CA . LYS A 1 85 ? -15.103 -9.543 -8.296 1.00 69.88 85 LYS A CA 1
ATOM 711 C C . LYS A 1 85 ? -16.190 -8.465 -8.376 1.00 69.88 85 LYS A C 1
ATOM 713 O O . LYS A 1 85 ? -16.671 -8.187 -9.468 1.00 69.88 85 LYS A O 1
ATOM 718 N N . ASN A 1 86 ? -16.573 -7.873 -7.244 1.00 59.12 86 ASN A N 1
ATOM 719 C CA . ASN A 1 86 ? -17.657 -6.891 -7.161 1.00 59.12 86 ASN A CA 1
ATOM 720 C C . ASN A 1 86 ? -17.184 -5.461 -6.853 1.00 59.12 86 ASN A C 1
ATOM 722 O O . ASN A 1 86 ? -18.013 -4.596 -6.562 1.00 59.12 86 ASN A O 1
ATOM 726 N N . VAL A 1 87 ? -15.876 -5.188 -6.900 1.00 63.34 87 VAL A N 1
ATOM 727 C CA . VAL A 1 87 ? -15.363 -3.828 -6.697 1.00 63.34 87 VAL A CA 1
ATOM 728 C C . VAL A 1 87 ? -15.591 -3.023 -7.973 1.00 63.34 87 VAL A C 1
ATOM 730 O O . VAL A 1 87 ? -15.016 -3.313 -9.019 1.00 63.34 87 VAL A 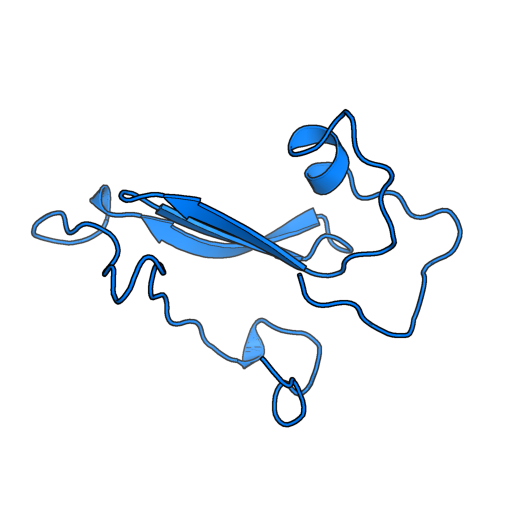O 1
ATOM 733 N N . LYS A 1 88 ? -16.463 -2.015 -7.890 1.00 54.16 88 LYS A N 1
ATOM 734 C CA . LYS A 1 88 ? -16.618 -1.004 -8.940 1.00 54.16 88 LYS A CA 1
ATOM 735 C C . LYS A 1 88 ? -15.522 0.045 -8.751 1.00 54.16 88 LYS A C 1
ATOM 737 O O . LYS A 1 88 ? -15.436 0.624 -7.667 1.00 54.16 88 LYS A O 1
ATOM 742 N N . PHE A 1 89 ? -14.695 0.228 -9.776 1.00 51.62 89 PHE A N 1
ATOM 743 C CA . PHE A 1 89 ? -13.684 1.283 -9.861 1.00 51.62 89 PHE A CA 1
ATOM 744 C C . PHE A 1 89 ? -14.277 2.533 -10.504 1.00 51.62 89 PHE A C 1
ATOM 746 O O . PHE A 1 89 ? -15.117 2.367 -11.420 1.00 51.62 89 PHE A O 1
#

Foldseek 3Di:
DDADPDDDPPDDQPVCCVVCVPDDDPRDQWDWDDDFAKIWIAGRRVRDTLDMDGQVPDVVRGTFDDDPNDGDDDDDPVSDPDDCPPDDD

Mean predicted aligned error: 5.91 Å

Sequence (89 aa):
MISVKDKLPDYHSKLFSEHFPERKYQSEKYLITANSNEVSLYNLYSNNLIGKYVASFSIPPKLVTRQNDYYEFSIRKDLFDEDLKNVKF

Nearest PDB structures (foldseek):
  4ut1-assembly1_A  TM=5.872E-01  e=3.702E-01  Burkholderia pseudomallei K96243
  8xfb-assembly1_B  TM=7.374E-01  e=1.454E+00  Homo sapiens
  5o51-assembly1_A  TM=5.684E-01  e=1.454E+00  Aspergillus fumigatus Af293
  6bcu-assembly1_W  TM=7.103E-01  e=2.790E+00  Homo sapiens
  6xb3-assembly7_N  TM=3.613E-01  e=1.768E+00  Autographa californica nucleopolyhedrovirus

Secondary structure (DSSP, 8-state):
-EE-S---TT---HHHHHH-TTS----EEEEEEE-SSEEEEEETTTTEEEEEEEGGGSSS--PPPEETTEEP----GGGSSS-GGG---

Solvent-accessible surface area (backbone atoms only — not comparable to full-atom values): 5818 Å² total; per-residue (Å²): 127,55,76,60,92,79,68,61,84,94,67,75,42,64,61,52,45,73,77,34,73,92,54,83,85,80,57,53,40,42,46,79,50,77,56,60,49,34,38,40,33,30,36,31,82,79,63,38,81,64,42,75,49,54,18,82,79,40,91,71,68,43,62,50,50,71,56,97,94,38,80,58,86,87,77,71,69,84,68,47,96,59,82,66,90,76,68,84,128